Protein AF-A0A2E2NYD4-F1 (afdb_monomer)

Solvent-accessible surface area (backbone atoms only — not comparable to full-atom values): 9838 Å² total; per-residue (Å²): 96,68,69,58,56,50,51,38,68,34,70,43,69,94,75,73,38,70,40,46,52,73,82,76,45,76,44,82,44,82,54,87,47,77,58,83,82,74,66,82,60,62,92,54,53,92,74,58,51,72,72,58,48,67,64,47,48,61,56,55,52,52,30,52,49,54,53,52,40,51,51,54,51,50,55,60,31,63,72,44,59,77,94,38,32,74,31,59,48,77,51,50,52,79,53,75,72,81,77,44,95,63,82,91,69,76,49,72,67,58,53,51,52,49,43,54,67,56,54,63,43,73,84,51,90,82,59,78,44,72,68,35,50,51,30,46,50,52,28,49,51,52,34,50,58,55,38,46,79,71,45,46,55,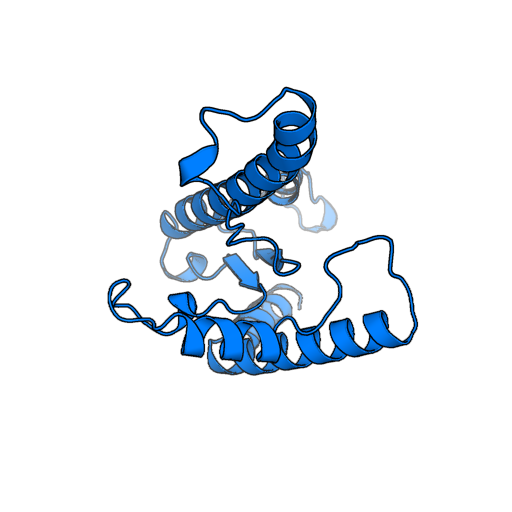64,52,51,50,55,56,52,66,76,71,110

Radius of gyration: 19.07 Å; Cα contacts (8 Å, |Δi|>4): 122; chains: 1; bounding box: 58×36×43 Å

Sequence (164 aa):
MCAYAEARNTNFSWREINKPTASQMHILSLGTGGGGFELKGKSESQGWNLLKWAKSIPDIMMDGAIDTVAFQMQEIFNTLAEEHRSSYFRLDVPQLEDEDEDEDGVSEMRKREWDKEFRDYSADMTDASDENIRKLLAAGEKTLNHWRLKGLDGFLDGMVDLGS

Structure (mmCIF, N/CA/C/O backbone):
data_AF-A0A2E2NYD4-F1
#
_entry.id   AF-A0A2E2NYD4-F1
#
loop_
_atom_site.group_PDB
_atom_site.id
_atom_site.type_symbol
_atom_site.label_atom_id
_atom_site.label_alt_id
_atom_site.label_comp_id
_atom_site.label_asym_id
_atom_site.label_entity_id
_atom_site.label_seq_id
_atom_site.pdbx_PDB_ins_code
_atom_site.Cartn_x
_atom_site.Cartn_y
_atom_site.Cartn_z
_atom_site.occupancy
_atom_site.B_iso_or_equiv
_atom_site.auth_seq_id
_atom_site.auth_comp_id
_atom_site.auth_asym_id
_atom_site.auth_atom_id
_atom_site.pdbx_PDB_model_num
ATOM 1 N N . MET A 1 1 ? -1.205 3.957 -6.625 1.00 89.00 1 MET A N 1
ATOM 2 C CA . MET A 1 1 ? -1.234 4.310 -8.063 1.00 89.00 1 MET A CA 1
ATOM 3 C C . MET A 1 1 ? -0.678 5.688 -8.399 1.00 89.00 1 MET A C 1
ATOM 5 O O . MET A 1 1 ? 0.187 5.745 -9.260 1.00 89.00 1 MET A O 1
ATOM 9 N N . CYS A 1 2 ? -1.125 6.791 -7.782 1.00 93.44 2 CYS A N 1
ATOM 10 C CA . CYS A 1 2 ? -0.697 8.135 -8.214 1.00 93.44 2 CYS A CA 1
ATOM 11 C C . CYS A 1 2 ? 0.829 8.309 -8.233 1.00 93.44 2 CYS A C 1
ATOM 13 O O . CYS A 1 2 ? 1.373 8.718 -9.248 1.00 93.44 2 CYS A O 1
ATOM 15 N N . ALA A 1 3 ? 1.527 7.886 -7.173 1.00 94.38 3 ALA A N 1
ATOM 16 C CA . ALA A 1 3 ? 2.990 7.940 -7.121 1.00 94.38 3 ALA A CA 1
ATOM 17 C C . ALA A 1 3 ? 3.668 7.193 -8.289 1.00 94.38 3 ALA A C 1
ATOM 19 O O . ALA A 1 3 ? 4.587 7.723 -8.904 1.00 94.38 3 ALA A O 1
ATOM 20 N N . TYR A 1 4 ? 3.172 6.002 -8.647 1.00 95.31 4 TYR A N 1
ATOM 21 C CA . TYR A 1 4 ? 3.648 5.253 -9.815 1.00 95.31 4 TYR A CA 1
ATOM 22 C C . TYR A 1 4 ? 3.405 6.026 -11.118 1.00 95.31 4 TYR A C 1
ATOM 24 O O . TYR A 1 4 ? 4.307 6.136 -11.941 1.00 95.31 4 TYR A O 1
ATOM 32 N N . ALA A 1 5 ? 2.205 6.583 -11.311 1.00 95.69 5 ALA A N 1
ATOM 33 C CA . ALA A 1 5 ? 1.854 7.312 -12.530 1.00 95.69 5 ALA A CA 1
ATOM 34 C C . ALA A 1 5 ? 2.673 8.603 -12.696 1.00 95.69 5 ALA A C 1
ATOM 36 O O . ALA A 1 5 ? 3.102 8.923 -13.806 1.00 95.69 5 ALA A O 1
ATOM 37 N N . GLU A 1 6 ? 2.922 9.318 -11.601 1.00 96.12 6 GLU A N 1
ATOM 38 C CA . GLU A 1 6 ? 3.783 10.501 -11.586 1.00 96.12 6 GLU A CA 1
ATOM 39 C C . GLU A 1 6 ? 5.233 10.125 -11.896 1.00 96.12 6 GLU A C 1
ATOM 41 O O . GLU A 1 6 ? 5.837 10.691 -12.810 1.00 96.12 6 GLU A O 1
ATOM 46 N N . ALA A 1 7 ? 5.777 9.103 -11.225 1.00 94.50 7 ALA A N 1
ATOM 47 C CA . ALA A 1 7 ? 7.121 8.605 -11.506 1.00 94.50 7 ALA A CA 1
ATOM 48 C C . ALA A 1 7 ? 7.259 8.179 -12.976 1.00 94.50 7 ALA A C 1
ATOM 50 O O . ALA A 1 7 ? 8.181 8.621 -13.657 1.00 94.50 7 ALA A O 1
ATOM 51 N N . ARG A 1 8 ? 6.285 7.431 -13.508 1.00 94.69 8 ARG A N 1
ATOM 52 C CA . ARG A 1 8 ? 6.220 6.971 -14.905 1.00 94.69 8 ARG A CA 1
ATOM 53 C C . ARG A 1 8 ? 6.274 8.109 -15.927 1.00 94.69 8 ARG A C 1
ATOM 55 O O . ARG A 1 8 ? 6.733 7.889 -17.050 1.00 94.69 8 ARG A O 1
ATOM 62 N N . ASN A 1 9 ? 5.807 9.300 -15.555 1.00 95.25 9 ASN A N 1
ATOM 63 C CA . ASN A 1 9 ? 5.771 10.490 -16.406 1.00 95.25 9 ASN A CA 1
ATOM 64 C C . ASN A 1 9 ? 6.877 11.512 -16.103 1.00 95.25 9 ASN A C 1
ATOM 66 O O . ASN A 1 9 ? 7.006 12.493 -16.838 1.00 95.25 9 ASN A O 1
ATOM 70 N N . THR A 1 10 ? 7.692 11.276 -15.076 1.00 95.00 10 THR A N 1
ATOM 71 C CA . THR A 1 10 ? 8.751 12.191 -14.644 1.00 95.00 10 THR A CA 1
ATOM 72 C C . THR A 1 10 ? 10.045 11.970 -15.430 1.00 95.00 10 THR A C 1
ATOM 74 O O . THR A 1 10 ? 10.392 10.853 -15.821 1.00 95.00 10 THR A O 1
ATOM 77 N N . ASN A 1 11 ? 10.778 13.060 -15.661 1.00 95.06 11 ASN A N 1
ATOM 78 C CA . ASN A 1 11 ? 12.140 13.028 -16.184 1.00 95.06 11 ASN A CA 1
ATOM 79 C C . ASN A 1 11 ? 13.147 13.131 -15.028 1.00 95.06 11 ASN A C 1
ATOM 81 O O . ASN A 1 11 ? 13.289 14.190 -14.416 1.00 95.06 11 ASN A O 1
ATOM 85 N N . PHE A 1 12 ? 13.859 12.043 -14.750 1.00 92.25 12 PHE A N 1
ATOM 86 C CA . PHE A 1 12 ? 14.929 11.969 -13.759 1.00 92.25 12 PHE A CA 1
ATOM 87 C C . PHE A 1 12 ? 16.276 12.227 -14.444 1.00 92.25 12 PHE A C 1
ATOM 89 O O . PHE A 1 12 ? 17.091 11.321 -14.621 1.00 92.25 12 PHE A O 1
ATOM 96 N N . SER A 1 13 ? 16.513 13.483 -14.836 1.00 91.12 13 SER A N 1
ATOM 97 C CA . SER A 1 13 ? 17.705 13.895 -15.600 1.00 91.12 13 SER A CA 1
ATOM 98 C C . SER A 1 13 ? 19.031 13.539 -14.921 1.00 91.12 13 SER A C 1
ATOM 100 O O . SER A 1 13 ? 19.995 13.208 -15.598 1.00 91.12 13 SER A O 1
ATOM 102 N N . TRP A 1 14 ? 19.065 13.548 -13.589 1.00 88.19 14 TRP A N 1
ATOM 103 C CA . TRP A 1 14 ? 20.227 13.194 -12.769 1.00 88.19 14 TRP A CA 1
ATOM 104 C C . TRP A 1 14 ? 20.579 11.694 -12.788 1.00 88.19 14 TRP A C 1
ATOM 106 O O . TRP A 1 14 ? 21.686 11.342 -12.397 1.00 88.19 14 TRP A O 1
ATOM 116 N N . ARG A 1 15 ? 19.669 10.821 -13.249 1.00 85.69 15 ARG A N 1
ATOM 117 C CA . ARG A 1 15 ? 19.952 9.404 -13.565 1.00 85.69 15 ARG A CA 1
ATOM 118 C C . ARG A 1 15 ? 19.931 9.115 -15.063 1.00 85.69 15 ARG A C 1
ATOM 120 O O . ARG A 1 15 ? 19.983 7.954 -15.441 1.00 85.69 15 ARG A O 1
ATOM 127 N N . GLU A 1 16 ? 19.777 10.138 -15.905 1.00 90.44 16 GLU A N 1
ATOM 128 C CA . GLU A 1 16 ? 19.559 9.978 -17.350 1.00 90.44 16 GLU A CA 1
ATOM 129 C C . GLU A 1 16 ? 18.343 9.086 -17.692 1.00 90.44 16 GLU A C 1
ATOM 131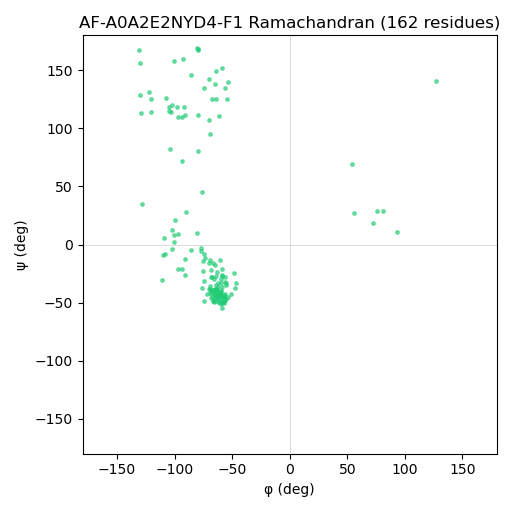 O O . GLU A 1 16 ? 18.266 8.482 -18.761 1.00 90.44 16 GLU A O 1
ATOM 136 N N . ILE A 1 17 ? 17.348 9.027 -16.798 1.00 91.44 17 ILE A N 1
ATOM 137 C CA . ILE A 1 17 ? 16.127 8.234 -16.982 1.00 91.44 17 ILE A CA 1
ATOM 138 C C . ILE A 1 17 ? 14.969 9.168 -17.328 1.00 91.44 17 ILE A C 1
ATOM 140 O O . ILE A 1 17 ? 14.511 9.955 -16.501 1.00 91.44 17 ILE A O 1
ATOM 144 N N . ASN A 1 18 ? 14.436 9.039 -18.541 1.00 94.00 18 ASN A N 1
ATOM 145 C CA . ASN A 1 18 ? 13.250 9.770 -18.977 1.00 94.00 18 ASN A CA 1
ATOM 146 C C . ASN A 1 18 ? 12.034 8.838 -18.993 1.00 94.00 18 ASN A C 1
ATOM 148 O O . ASN A 1 18 ? 12.017 7.883 -19.770 1.00 94.00 18 ASN A O 1
ATOM 152 N N . LYS A 1 19 ? 11.010 9.133 -18.179 1.00 94.38 19 LYS A N 1
ATOM 153 C CA . LYS A 1 19 ? 9.767 8.350 -18.083 1.00 94.38 19 LYS A CA 1
ATOM 154 C C . LYS A 1 19 ? 10.032 6.859 -17.788 1.00 94.38 19 LYS A C 1
ATOM 156 O O . LYS A 1 19 ? 9.798 6.026 -18.673 1.00 94.38 19 LYS A O 1
ATOM 161 N N . PRO A 1 20 ? 10.511 6.512 -16.575 1.00 94.62 20 PRO A N 1
ATOM 162 C CA . PRO A 1 20 ? 10.898 5.147 -16.206 1.00 94.62 20 PRO A CA 1
ATOM 163 C C . PRO A 1 20 ? 9.783 4.140 -16.466 1.00 94.62 20 PRO A C 1
ATOM 165 O O . PRO A 1 20 ? 8.618 4.413 -16.204 1.00 94.62 20 PRO A O 1
ATOM 168 N N . THR A 1 21 ? 10.130 2.959 -16.957 1.00 93.88 21 THR A N 1
ATOM 169 C CA . THR A 1 21 ? 9.203 1.822 -17.070 1.00 93.88 21 THR A CA 1
ATOM 170 C C . THR A 1 21 ? 9.027 1.112 -15.724 1.00 93.88 21 THR A C 1
ATOM 172 O O . THR A 1 21 ? 9.776 1.367 -14.786 1.00 93.88 21 THR A O 1
ATOM 175 N N . ALA A 1 22 ? 8.039 0.217 -15.609 1.00 93.69 22 ALA A N 1
ATOM 176 C CA . ALA A 1 22 ? 7.789 -0.520 -14.367 1.00 93.69 22 ALA A CA 1
ATOM 177 C C . ALA A 1 22 ? 8.996 -1.354 -13.901 1.00 93.69 22 ALA A C 1
ATOM 179 O O . ALA A 1 22 ? 9.288 -1.365 -12.713 1.00 93.69 22 ALA A O 1
ATOM 180 N N . SER A 1 23 ? 9.758 -1.955 -14.822 1.00 93.12 23 SER A N 1
ATOM 181 C CA . SER A 1 23 ? 10.988 -2.696 -14.495 1.00 93.12 23 SER A CA 1
ATOM 182 C C . SER A 1 23 ? 12.124 -1.818 -13.965 1.00 93.12 23 SER A C 1
ATOM 184 O O . SER A 1 23 ? 13.076 -2.325 -13.387 1.00 93.12 23 SER A O 1
ATOM 186 N N . GLN A 1 24 ? 12.034 -0.499 -14.144 1.00 92.06 24 GLN A N 1
ATOM 187 C CA . GLN A 1 24 ? 13.004 0.471 -13.634 1.00 92.06 24 GLN A CA 1
ATOM 188 C C . GLN A 1 24 ? 12.559 1.092 -12.302 1.00 92.06 24 GLN A C 1
ATOM 190 O O . GLN A 1 24 ? 13.147 2.078 -11.858 1.00 92.06 24 GLN A O 1
ATOM 195 N N . MET A 1 25 ? 11.493 0.571 -11.689 1.00 92.50 25 MET A N 1
ATOM 196 C CA . MET A 1 25 ? 10.937 1.085 -10.443 1.00 92.50 25 MET A CA 1
ATOM 197 C C . MET A 1 25 ? 10.917 -0.011 -9.379 1.00 92.50 25 MET A C 1
ATOM 199 O O . MET A 1 25 ? 10.416 -1.104 -9.615 1.00 92.50 25 MET A O 1
ATOM 203 N N . HIS A 1 26 ? 11.414 0.316 -8.189 1.00 92.81 26 HIS A N 1
ATOM 204 C CA . HIS A 1 26 ? 11.168 -0.432 -6.958 1.00 92.81 26 HIS A CA 1
ATOM 205 C C . HIS A 1 26 ? 10.224 0.386 -6.082 1.00 92.81 26 HIS A C 1
ATOM 207 O O . HIS A 1 26 ? 10.468 1.570 -5.839 1.00 92.81 26 HIS A O 1
ATOM 213 N N . ILE A 1 27 ? 9.112 -0.214 -5.665 1.00 94.75 27 ILE A N 1
ATOM 214 C CA . ILE A 1 27 ? 8.009 0.493 -5.017 1.00 94.75 27 ILE A CA 1
ATOM 215 C C . ILE A 1 27 ? 7.622 -0.214 -3.726 1.00 94.75 27 ILE A C 1
ATOM 217 O O . ILE A 1 27 ? 7.038 -1.295 -3.745 1.00 94.75 27 ILE A O 1
ATOM 221 N N . LEU A 1 28 ? 7.873 0.472 -2.613 1.00 94.44 28 LEU A N 1
ATOM 222 C CA . LEU A 1 28 ? 7.303 0.154 -1.312 1.00 94.44 28 LEU A CA 1
ATOM 223 C C . LEU A 1 28 ? 6.009 0.951 -1.116 1.00 94.44 28 LEU A C 1
ATOM 225 O O . LEU A 1 28 ? 6.021 2.183 -1.111 1.00 94.44 28 LEU A O 1
ATOM 229 N N . SER A 1 29 ? 4.889 0.255 -0.954 1.00 93.75 29 SER A N 1
ATOM 230 C CA . SER A 1 29 ? 3.594 0.851 -0.625 1.00 93.75 29 SER A CA 1
ATOM 231 C C . SER A 1 29 ? 3.305 0.649 0.855 1.00 93.75 29 SER A C 1
ATOM 233 O O . SER A 1 29 ? 3.202 -0.488 1.298 1.00 93.75 29 SER A O 1
ATOM 235 N N . LEU A 1 30 ? 3.136 1.738 1.605 1.00 91.44 30 LEU A N 1
ATOM 236 C CA . LEU A 1 30 ? 2.805 1.693 3.029 1.00 91.44 30 LEU A CA 1
ATOM 237 C C . LEU A 1 30 ? 1.299 1.879 3.216 1.00 91.44 30 LEU A C 1
ATOM 239 O O . LEU A 1 30 ? 0.747 2.912 2.832 1.00 91.44 30 LEU A O 1
ATOM 243 N N . GLY A 1 31 ? 0.644 0.872 3.778 1.00 85.69 31 GLY A N 1
ATOM 244 C CA . GLY A 1 31 ? -0.738 0.941 4.217 1.00 85.69 31 GLY A CA 1
ATOM 245 C C . GLY A 1 31 ? -0.849 1.333 5.686 1.00 85.69 31 GLY A C 1
ATOM 246 O O . GLY A 1 31 ? 0.100 1.237 6.462 1.00 85.69 31 GLY A O 1
ATOM 247 N N . THR A 1 32 ? -2.023 1.826 6.062 1.00 78.94 32 THR A N 1
ATOM 248 C CA . THR A 1 32 ? -2.336 2.262 7.431 1.00 78.94 32 THR A CA 1
ATOM 249 C C . THR A 1 32 ? -3.177 1.230 8.185 1.00 78.94 32 THR A C 1
ATOM 251 O O . THR A 1 32 ? -3.801 1.562 9.193 1.00 78.94 32 THR A O 1
ATOM 254 N N . GLY A 1 33 ? -3.296 0.012 7.652 1.00 73.31 33 GLY A N 1
ATOM 255 C CA . GLY A 1 33 ? -4.321 -0.942 8.052 1.00 73.31 33 GLY A CA 1
ATOM 256 C C . GLY A 1 33 ? -5.714 -0.554 7.557 1.00 73.31 33 GLY A C 1
ATOM 257 O O . GLY A 1 33 ? -6.703 -1.028 8.094 1.00 73.31 33 GLY A O 1
ATOM 258 N N . GLY A 1 34 ? -5.852 0.320 6.561 1.00 65.94 34 GLY A N 1
ATOM 259 C CA . GLY A 1 34 ? -7.131 0.422 5.846 1.00 65.94 34 GLY A CA 1
ATOM 260 C C . GLY A 1 34 ? -7.337 -0.839 5.001 1.00 65.94 34 GLY A C 1
ATOM 261 O O . GLY A 1 34 ? -6.358 -1.350 4.464 1.00 65.94 34 GLY A O 1
ATOM 262 N N . GLY A 1 35 ? -8.563 -1.344 4.895 1.00 61.88 35 GLY A N 1
ATOM 263 C CA . GLY A 1 35 ? -8.836 -2.671 4.329 1.00 61.88 35 GLY A CA 1
ATOM 264 C C . GLY A 1 35 ? -9.679 -3.512 5.290 1.00 61.88 35 GLY A C 1
ATOM 265 O O . GLY A 1 35 ? -9.460 -3.448 6.503 1.00 61.88 35 GLY A O 1
ATOM 266 N N . GLY A 1 36 ? -10.635 -4.282 4.768 1.00 58.91 36 GLY A N 1
ATOM 267 C CA . GLY A 1 36 ? -11.482 -5.174 5.565 1.00 58.91 36 GLY A CA 1
ATOM 268 C C . GLY A 1 36 ? -12.650 -4.466 6.258 1.00 58.91 36 GLY A C 1
ATOM 269 O O . GLY A 1 36 ? -13.090 -4.887 7.332 1.00 58.91 36 GLY A O 1
ATOM 270 N N . PHE A 1 37 ? -13.157 -3.367 5.686 1.00 67.69 37 PHE A N 1
ATOM 271 C CA . PHE A 1 37 ? -14.317 -2.678 6.247 1.00 67.69 3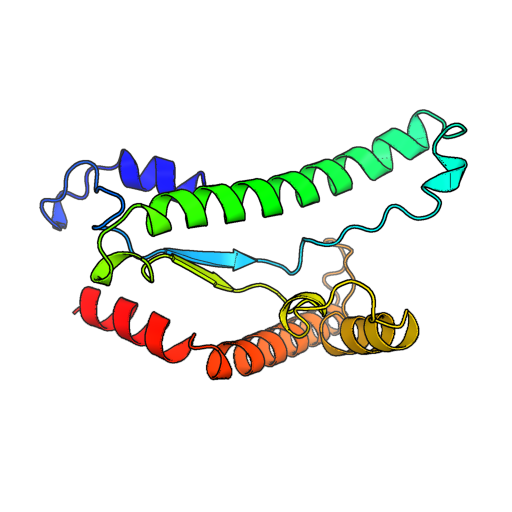7 PHE A CA 1
ATOM 272 C C . PHE A 1 37 ? -15.561 -3.585 6.268 1.00 67.69 37 PHE A C 1
ATOM 274 O O . PHE A 1 37 ? -16.202 -3.862 5.251 1.00 67.69 37 PHE A O 1
ATOM 281 N N . GLU A 1 38 ? -15.981 -3.980 7.469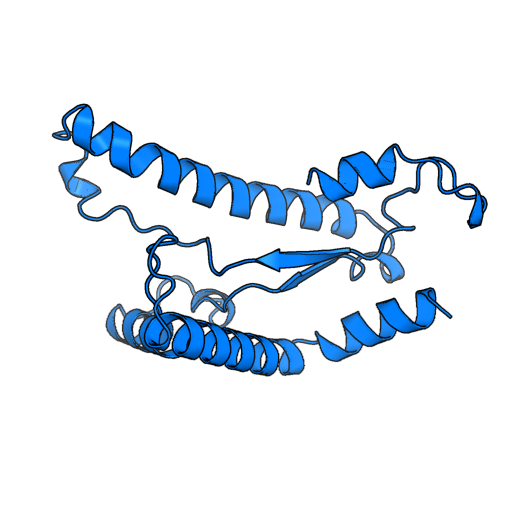 1.00 64.31 38 GLU A N 1
ATOM 282 C CA . GLU A 1 38 ? -17.248 -4.674 7.670 1.00 64.31 38 GLU A CA 1
ATOM 283 C C . GLU A 1 38 ? -18.386 -3.690 7.946 1.00 64.31 38 GLU A C 1
ATOM 285 O O . GLU A 1 38 ? -18.504 -3.071 9.011 1.00 64.31 38 GLU A O 1
ATOM 290 N N . LEU A 1 39 ? -19.300 -3.591 6.981 1.00 66.75 39 LEU A N 1
ATOM 291 C CA . LEU A 1 39 ? -20.504 -2.784 7.117 1.00 66.75 39 LEU A CA 1
ATOM 292 C C . LEU A 1 39 ? -21.448 -3.415 8.157 1.00 66.75 39 LEU A C 1
ATOM 294 O O . LEU A 1 39 ? -22.246 -4.308 7.854 1.00 66.75 39 LEU A O 1
ATOM 298 N N . LYS A 1 40 ? -21.366 -2.941 9.406 1.00 66.62 40 LYS A N 1
ATOM 299 C CA . LYS A 1 40 ? -22.230 -3.397 10.508 1.00 66.62 40 LYS A CA 1
ATOM 300 C C . LYS A 1 40 ? -23.705 -3.252 10.125 1.00 66.62 40 LYS A C 1
ATOM 302 O O . LYS A 1 40 ? -24.153 -2.167 9.769 1.00 66.62 40 LYS A O 1
ATOM 307 N N . GLY A 1 41 ? -24.471 -4.340 10.222 1.00 66.06 41 GLY A N 1
ATOM 308 C CA . GLY A 1 41 ? -25.894 -4.341 9.863 1.00 66.06 41 GLY A CA 1
ATOM 309 C C . GLY A 1 41 ? -26.161 -4.354 8.353 1.00 66.06 41 GLY A C 1
ATOM 310 O O . GLY A 1 41 ? -27.200 -3.859 7.918 1.00 66.06 41 GLY A O 1
ATOM 311 N N . LYS A 1 42 ? -25.257 -4.931 7.545 1.00 65.62 42 LYS A N 1
ATOM 312 C CA . LYS A 1 42 ? -25.435 -5.140 6.093 1.00 65.62 42 LYS A CA 1
ATOM 313 C C . LYS A 1 42 ? -26.794 -5.750 5.729 1.00 65.62 42 LYS A C 1
ATOM 315 O O . LYS A 1 42 ? -27.397 -5.332 4.742 1.00 65.62 42 LYS A O 1
ATOM 320 N N . SER A 1 43 ? -27.309 -6.679 6.537 1.00 69.19 43 SER A N 1
ATOM 321 C CA . SER A 1 43 ? -28.639 -7.287 6.365 1.00 69.19 43 SER A CA 1
ATOM 322 C C . SER A 1 43 ? -29.804 -6.291 6.489 1.00 69.19 43 SER A C 1
ATOM 324 O O . SER A 1 43 ? -30.859 -6.512 5.905 1.00 69.19 43 SER A O 1
ATOM 326 N N . GLU A 1 44 ? -29.610 -5.169 7.184 1.00 74.56 44 GLU A N 1
ATOM 327 C CA . GLU A 1 44 ? -30.604 -4.105 7.389 1.00 74.56 44 GLU A CA 1
ATOM 328 C C . GLU A 1 44 ? -30.386 -2.898 6.458 1.00 74.56 44 GLU A C 1
ATOM 330 O O . GLU A 1 44 ? -31.121 -1.910 6.531 1.00 74.56 44 GLU A O 1
ATOM 335 N N . SER A 1 45 ? -29.386 -2.961 5.570 1.00 74.25 45 SER A N 1
ATOM 336 C CA . SER A 1 45 ? -28.991 -1.856 4.677 1.00 74.25 45 SER A CA 1
ATOM 337 C C . SER A 1 45 ? -30.117 -1.383 3.749 1.00 74.25 45 SER A C 1
ATOM 339 O O . SER A 1 45 ? -30.186 -0.202 3.411 1.00 74.25 45 SER A O 1
ATOM 341 N N . GLN A 1 46 ? -31.060 -2.269 3.414 1.00 71.81 46 GLN A N 1
ATOM 342 C CA . GLN A 1 46 ? -32.276 -1.958 2.648 1.00 71.81 46 GLN A CA 1
ATOM 343 C C . GLN A 1 46 ? -33.151 -0.883 3.329 1.00 71.81 46 GLN A C 1
ATOM 345 O O . GLN A 1 46 ? -33.881 -0.169 2.649 1.00 71.81 46 GLN A O 1
ATOM 350 N N . GLY A 1 47 ? -33.076 -0.748 4.661 1.00 77.12 47 GLY A N 1
ATOM 351 C CA . GLY A 1 47 ? -33.838 0.228 5.450 1.00 77.12 47 GLY A CA 1
ATOM 352 C C . GLY A 1 47 ? -33.051 1.480 5.853 1.00 77.12 47 GLY A C 1
ATOM 353 O O . GLY A 1 47 ? -33.519 2.265 6.682 1.00 77.12 47 GLY A O 1
ATOM 354 N N . TRP A 1 48 ? -31.834 1.670 5.342 1.00 83.56 48 TRP A N 1
ATOM 355 C CA . TRP A 1 48 ? -30.998 2.799 5.740 1.00 83.56 48 TRP A CA 1
ATOM 356 C C . TRP A 1 48 ? -31.472 4.122 5.137 1.00 83.56 48 TRP A C 1
ATOM 358 O O . TRP A 1 48 ? -31.744 4.237 3.945 1.00 83.56 48 TRP A O 1
ATOM 368 N N . ASN A 1 49 ? -31.518 5.157 5.977 1.00 85.62 49 ASN A N 1
ATOM 369 C CA . ASN A 1 49 ? -31.775 6.524 5.537 1.00 85.62 49 ASN A CA 1
ATOM 370 C C . ASN A 1 49 ? -30.509 7.175 4.940 1.00 85.62 49 ASN A C 1
ATOM 372 O O . ASN A 1 49 ? -29.392 6.683 5.111 1.00 85.62 49 ASN A O 1
ATOM 376 N N . LEU A 1 50 ? -30.684 8.316 4.264 1.00 83.31 50 LEU A N 1
ATOM 377 C CA . LEU A 1 50 ? -29.605 9.037 3.573 1.00 83.31 50 LEU A CA 1
ATOM 378 C C . LEU A 1 50 ? -28.420 9.391 4.492 1.00 83.31 50 LEU A C 1
ATOM 380 O O . LEU A 1 50 ? -27.277 9.351 4.053 1.00 83.31 50 LEU A O 1
ATOM 384 N N . LEU A 1 51 ? -28.675 9.698 5.770 1.00 83.25 51 LEU A N 1
ATOM 385 C CA . LEU A 1 51 ? -27.624 10.032 6.740 1.00 83.25 51 LEU A CA 1
ATOM 386 C C . LEU A 1 51 ? -26.747 8.828 7.097 1.00 83.25 51 LEU A C 1
ATOM 388 O O . LEU A 1 51 ? -25.547 8.997 7.298 1.00 83.25 51 LEU A O 1
ATOM 392 N N . LYS A 1 52 ? -27.321 7.620 7.176 1.00 79.25 52 LYS A N 1
ATOM 393 C CA . LYS A 1 52 ? -26.544 6.390 7.388 1.00 79.25 52 LYS A CA 1
ATOM 394 C C . LYS A 1 52 ? -25.675 6.078 6.169 1.00 79.25 52 LYS A C 1
ATOM 396 O O . LYS A 1 52 ? -24.485 5.836 6.331 1.00 79.25 52 LYS A O 1
ATOM 401 N N . TRP A 1 53 ? -26.228 6.196 4.961 1.00 84.00 53 TRP A N 1
ATOM 402 C CA . TRP A 1 53 ? -25.459 6.029 3.724 1.00 84.00 53 TRP A CA 1
ATOM 403 C C . TRP A 1 53 ? -24.325 7.047 3.583 1.00 84.00 53 TRP A C 1
ATOM 405 O O . TRP A 1 53 ? -23.203 6.662 3.273 1.00 84.00 53 TRP A O 1
ATOM 415 N N . ALA A 1 54 ? -24.583 8.324 3.874 1.00 82.50 54 ALA A N 1
ATOM 416 C CA . ALA A 1 54 ? -23.566 9.372 3.802 1.00 82.50 54 ALA A CA 1
ATOM 417 C C . ALA A 1 54 ? -22.371 9.116 4.738 1.00 82.50 54 ALA A C 1
ATOM 419 O O . ALA A 1 54 ? -21.259 9.520 4.413 1.00 82.50 54 ALA A O 1
ATOM 420 N N . LYS A 1 55 ? -22.585 8.437 5.875 1.00 81.31 55 LYS A N 1
ATOM 421 C CA . LYS A 1 55 ? -21.505 8.047 6.791 1.00 81.31 55 LYS A CA 1
ATOM 422 C C . LYS A 1 55 ? -20.698 6.851 6.292 1.00 81.31 55 LYS A C 1
ATOM 424 O O . LYS A 1 55 ? -19.497 6.841 6.493 1.00 81.31 55 LYS A O 1
ATOM 429 N N . SER A 1 56 ? -21.336 5.868 5.659 1.00 80.31 56 SER A N 1
ATOM 430 C CA . SER A 1 56 ? -20.669 4.613 5.280 1.00 80.31 56 SER A CA 1
ATOM 431 C C . SER A 1 56 ? -20.038 4.621 3.889 1.00 80.31 56 SER A C 1
ATOM 433 O O . SER A 1 56 ? -19.102 3.871 3.651 1.00 80.31 56 SER A O 1
ATOM 435 N N . ILE A 1 57 ? -20.531 5.443 2.956 1.00 84.12 57 ILE A N 1
ATOM 436 C CA . ILE A 1 57 ? -19.986 5.506 1.589 1.00 84.12 57 ILE A CA 1
ATOM 437 C C . ILE A 1 57 ? -18.487 5.856 1.559 1.00 84.12 57 ILE A C 1
ATOM 439 O O . ILE A 1 57 ? -17.775 5.182 0.818 1.00 84.12 57 ILE A O 1
ATOM 443 N N . PRO A 1 58 ? -17.980 6.846 2.325 1.00 80.75 58 PRO A N 1
ATOM 444 C CA . PRO A 1 58 ? -16.551 7.154 2.334 1.00 80.75 58 PRO A CA 1
ATOM 445 C C . PRO A 1 58 ? -15.687 5.949 2.714 1.00 80.75 58 PRO A C 1
ATOM 447 O O . PRO A 1 58 ? -14.718 5.668 2.015 1.00 80.75 58 PRO A O 1
ATOM 450 N N . ASP A 1 59 ? -16.088 5.206 3.749 1.00 77.88 59 ASP A N 1
ATOM 451 C CA . ASP A 1 59 ? -15.359 4.026 4.222 1.00 77.88 59 ASP A CA 1
ATOM 452 C C . ASP A 1 59 ? -15.363 2.915 3.163 1.00 77.88 59 ASP A C 1
ATOM 454 O O . ASP A 1 59 ? -14.304 2.412 2.803 1.00 77.88 59 ASP A O 1
ATOM 458 N N . ILE A 1 60 ? -16.529 2.609 2.571 1.00 81.25 60 ILE A N 1
ATOM 459 C CA . ILE A 1 60 ? -16.655 1.619 1.480 1.00 81.25 60 ILE A CA 1
ATOM 460 C C . ILE A 1 60 ? -15.779 2.004 0.281 1.00 81.25 60 ILE A C 1
ATOM 462 O O . ILE A 1 60 ? -15.117 1.159 -0.318 1.00 81.25 60 ILE A O 1
ATOM 466 N N . MET A 1 61 ? -15.799 3.281 -0.109 1.00 83.25 61 MET A N 1
ATOM 467 C CA . MET A 1 61 ? -15.015 3.765 -1.243 1.00 83.25 61 MET A CA 1
ATOM 468 C C . MET A 1 61 ? -13.515 3.698 -0.963 1.00 83.25 61 MET A C 1
ATOM 470 O O . MET A 1 61 ? -12.747 3.375 -1.867 1.00 83.25 61 MET A O 1
ATOM 474 N N . MET A 1 62 ? -13.097 4.022 0.260 1.00 81.56 62 MET A N 1
ATOM 475 C CA . MET A 1 62 ? -11.693 3.996 0.651 1.00 81.56 62 MET A CA 1
ATOM 476 C C . MET A 1 62 ? -11.156 2.563 0.709 1.00 81.56 62 MET A C 1
ATOM 478 O O . MET A 1 62 ? -10.074 2.315 0.183 1.00 81.56 62 MET A O 1
ATOM 482 N N . ASP A 1 63 ? -11.944 1.634 1.250 1.00 80.62 63 ASP A N 1
ATOM 483 C CA . ASP A 1 63 ? -11.661 0.195 1.277 1.00 80.62 63 ASP A CA 1
ATOM 484 C C . ASP A 1 63 ? -11.488 -0.361 -0.148 1.00 80.62 63 ASP A C 1
ATOM 486 O O . ASP A 1 63 ? -10.417 -0.832 -0.526 1.00 80.62 63 ASP A O 1
ATOM 490 N N . GLY A 1 64 ? -12.482 -0.136 -1.016 1.00 81.31 64 GLY A N 1
ATOM 491 C CA . GLY A 1 64 ? -12.414 -0.588 -2.407 1.00 81.31 64 GLY A CA 1
ATOM 492 C C . GLY A 1 64 ? -11.270 0.050 -3.207 1.00 81.31 64 GLY A C 1
ATOM 493 O O . GLY A 1 64 ? -10.684 -0.595 -4.082 1.00 81.31 64 GLY A O 1
ATOM 494 N N . ALA A 1 65 ? -10.917 1.308 -2.923 1.00 85.88 65 ALA A N 1
ATOM 495 C CA . ALA A 1 65 ? -9.784 1.973 -3.563 1.00 85.88 65 ALA A CA 1
ATOM 496 C C . ALA A 1 65 ? -8.439 1.373 -3.129 1.00 85.88 65 ALA A C 1
ATOM 498 O O . ALA A 1 65 ? -7.538 1.246 -3.962 1.00 85.88 65 ALA A O 1
ATOM 499 N N . ILE A 1 66 ? -8.301 1.001 -1.853 1.00 85.12 66 ILE A N 1
ATOM 500 C CA . ILE A 1 66 ? -7.108 0.345 -1.313 1.00 85.12 66 ILE A CA 1
ATOM 501 C C . ILE A 1 66 ? -6.851 -0.978 -2.040 1.00 85.12 66 ILE A C 1
ATOM 503 O O . ILE A 1 66 ? -5.739 -1.156 -2.558 1.00 85.12 66 ILE A O 1
ATOM 507 N N . ASP A 1 67 ? -7.872 -1.828 -2.144 1.00 84.25 67 ASP A N 1
ATOM 508 C CA . ASP A 1 67 ? -7.769 -3.157 -2.757 1.00 84.25 67 ASP A CA 1
ATOM 509 C C . ASP A 1 67 ? -7.530 -3.062 -4.261 1.00 84.25 67 ASP A C 1
ATOM 511 O O . ASP A 1 67 ? -6.613 -3.680 -4.803 1.00 84.25 67 ASP A O 1
ATOM 515 N N . THR A 1 68 ? -8.292 -2.203 -4.944 1.00 89.94 68 THR A N 1
ATOM 516 C CA . THR A 1 68 ? -8.158 -2.020 -6.395 1.00 89.94 68 THR A CA 1
ATOM 517 C C . THR A 1 68 ? -6.760 -1.528 -6.761 1.00 89.94 68 THR A C 1
ATOM 519 O O . THR A 1 68 ? -6.170 -1.9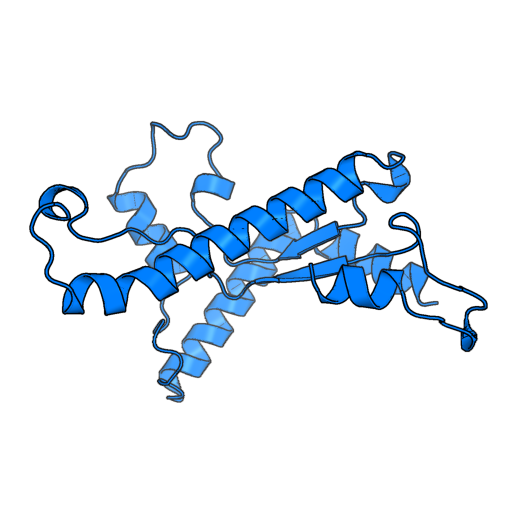98 -7.733 1.00 89.94 68 THR A O 1
ATOM 522 N N . VAL A 1 69 ? -6.201 -0.588 -5.991 1.00 91.94 69 VAL A N 1
ATOM 523 C CA . VAL A 1 69 ? -4.848 -0.077 -6.237 1.00 91.94 69 VAL A CA 1
ATOM 524 C C . VAL A 1 69 ? -3.791 -1.143 -5.962 1.00 91.94 69 VAL A C 1
ATOM 526 O O . VAL A 1 69 ? -2.835 -1.229 -6.733 1.00 91.94 69 VAL A O 1
ATOM 529 N N . ALA A 1 70 ? -3.935 -1.932 -4.893 1.00 91.31 70 ALA A N 1
ATOM 530 C CA . ALA A 1 70 ? -3.011 -3.025 -4.598 1.00 91.31 70 ALA A CA 1
ATOM 531 C C . ALA A 1 70 ? -3.017 -4.064 -5.728 1.00 91.31 70 ALA A C 1
ATOM 533 O O . ALA A 1 70 ? -1.960 -4.369 -6.279 1.00 91.31 70 ALA A O 1
ATOM 534 N N . PHE A 1 71 ? -4.205 -4.505 -6.143 1.00 92.25 71 PHE A N 1
ATOM 535 C CA . PHE A 1 71 ? -4.387 -5.456 -7.235 1.00 92.25 71 PHE A CA 1
ATOM 536 C C . PHE A 1 71 ? -3.804 -4.938 -8.558 1.00 92.25 71 PHE A C 1
ATOM 538 O O . PHE A 1 71 ? -3.017 -5.618 -9.206 1.00 92.25 71 PHE A O 1
ATOM 545 N N . GLN A 1 72 ? -4.111 -3.694 -8.944 1.00 95.00 72 GLN A N 1
ATOM 546 C CA . GLN A 1 72 ? -3.575 -3.096 -10.173 1.00 95.00 72 GLN A CA 1
ATOM 547 C C . GLN A 1 72 ? -2.045 -3.022 -10.174 1.00 95.00 72 GLN A C 1
ATOM 549 O O . GLN A 1 72 ? -1.418 -3.257 -11.206 1.00 95.00 72 GLN A O 1
ATOM 554 N N . MET A 1 73 ? -1.439 -2.681 -9.034 1.00 95.69 73 MET A N 1
ATOM 555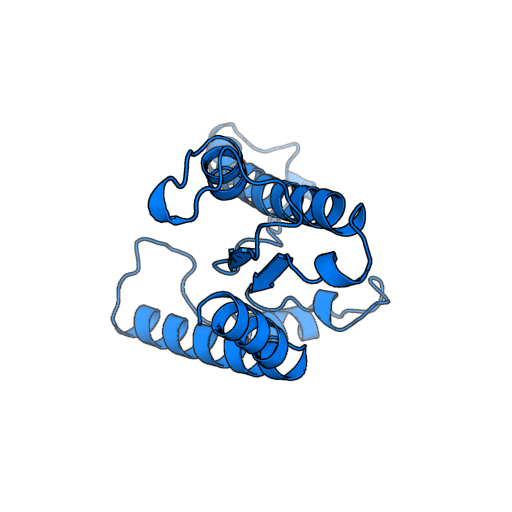 C CA . MET A 1 73 ? 0.016 -2.666 -8.899 1.00 95.69 73 MET A CA 1
ATOM 556 C C . MET A 1 73 ? 0.592 -4.077 -9.029 1.00 95.69 73 MET A C 1
ATOM 558 O O . MET A 1 73 ? 1.529 -4.265 -9.800 1.00 95.69 73 MET A O 1
ATOM 562 N N . GLN A 1 74 ? 0.015 -5.066 -8.343 1.00 93.88 74 GLN A N 1
ATOM 563 C CA . GLN A 1 74 ? 0.440 -6.463 -8.458 1.00 93.88 74 GLN A CA 1
ATOM 564 C C . GLN A 1 74 ? 0.383 -6.941 -9.910 1.00 93.88 74 GLN A C 1
ATOM 566 O O . GLN A 1 74 ? 1.380 -7.442 -10.417 1.00 93.88 74 GLN A O 1
ATOM 571 N N . GLU A 1 75 ? -0.719 -6.691 -10.618 1.00 95.56 75 GLU A N 1
ATOM 572 C CA . GLU A 1 75 ? -0.865 -7.085 -12.022 1.00 95.56 75 GLU A CA 1
ATOM 573 C C . GLU A 1 75 ? 0.196 -6.449 -12.926 1.00 95.56 75 GLU A C 1
ATOM 575 O O . GLU A 1 75 ? 0.799 -7.137 -13.751 1.00 95.56 75 GLU A O 1
ATOM 580 N N . ILE A 1 76 ? 0.495 -5.157 -12.744 1.00 95.88 76 ILE A N 1
ATOM 581 C CA . ILE A 1 76 ? 1.564 -4.488 -13.499 1.00 95.88 76 ILE A CA 1
ATOM 582 C C . ILE A 1 76 ? 2.898 -5.214 -13.297 1.00 95.88 76 ILE A C 1
ATOM 584 O O . ILE A 1 76 ? 3.572 -5.531 -14.278 1.00 95.88 76 ILE A O 1
ATOM 588 N N . PHE A 1 77 ? 3.282 -5.488 -12.050 1.00 95.25 77 PHE A N 1
ATOM 589 C CA . PHE A 1 77 ? 4.579 -6.091 -11.746 1.00 95.25 77 PHE A CA 1
ATOM 590 C C . PHE A 1 77 ? 4.637 -7.588 -12.085 1.00 95.25 77 PHE A C 1
ATOM 592 O O . PHE A 1 77 ? 5.671 -8.057 -12.558 1.00 95.25 77 PHE A O 1
ATOM 599 N N . ASN A 1 78 ? 3.522 -8.314 -11.986 1.00 94.50 78 ASN A N 1
ATOM 600 C CA . ASN A 1 78 ? 3.404 -9.719 -12.389 1.00 94.50 78 ASN A CA 1
ATOM 601 C C . ASN A 1 78 ? 3.618 -9.927 -13.895 1.00 94.50 78 ASN A C 1
ATOM 603 O O . ASN A 1 78 ? 4.083 -10.991 -14.312 1.00 94.50 78 ASN A O 1
ATOM 607 N N . THR A 1 79 ? 3.331 -8.913 -14.722 1.00 95.44 79 THR A N 1
ATOM 608 C CA . THR A 1 79 ? 3.598 -8.975 -16.171 1.00 95.44 79 THR A CA 1
ATOM 609 C C . THR A 1 79 ? 5.083 -8.863 -16.537 1.00 95.44 79 THR A C 1
ATOM 611 O O . THR A 1 79 ? 5.448 -9.119 -17.686 1.00 95.44 79 THR A O 1
ATOM 614 N N . LEU A 1 80 ? 5.952 -8.485 -15.593 1.00 94.75 80 LEU A N 1
ATOM 615 C CA . LEU A 1 80 ? 7.380 -8.298 -15.841 1.00 94.75 80 LEU A CA 1
ATOM 616 C C . LEU A 1 80 ? 8.155 -9.627 -15.838 1.00 94.75 80 LEU A C 1
ATOM 618 O O . LEU A 1 80 ? 7.649 -10.690 -15.454 1.00 94.75 80 LEU A O 1
ATOM 622 N N . ALA A 1 81 ? 9.417 -9.552 -16.274 1.00 91.94 81 ALA A N 1
ATOM 623 C CA . ALA A 1 81 ? 10.380 -10.639 -16.121 1.00 91.94 81 ALA A CA 1
ATOM 624 C C . ALA A 1 81 ? 10.569 -10.984 -14.635 1.00 91.94 81 ALA A C 1
ATOM 626 O O . ALA A 1 81 ? 10.403 -10.119 -13.777 1.00 91.94 81 ALA A O 1
ATOM 627 N N . GLU A 1 82 ? 10.915 -12.240 -14.345 1.00 89.00 82 GLU A N 1
ATOM 628 C CA . GLU A 1 82 ? 10.981 -12.794 -12.984 1.00 89.00 82 GLU A CA 1
ATOM 629 C C . GLU A 1 82 ? 11.809 -11.930 -12.021 1.00 89.00 82 GLU A C 1
ATOM 631 O O . GLU A 1 82 ? 11.339 -11.615 -10.932 1.00 89.00 82 GLU A O 1
ATOM 636 N N . GLU A 1 83 ? 12.959 -11.433 -12.482 1.00 87.56 83 GLU A N 1
ATOM 637 C CA . GLU A 1 83 ? 13.856 -10.530 -11.745 1.00 87.56 83 GLU A CA 1
ATOM 638 C C . GLU A 1 83 ? 13.215 -9.205 -11.296 1.00 87.56 83 GLU A C 1
ATOM 640 O O . GLU A 1 83 ? 13.697 -8.564 -10.366 1.00 87.56 83 GLU A O 1
ATOM 645 N N . HIS A 1 84 ? 12.123 -8.785 -11.939 1.00 88.88 84 HIS A N 1
ATOM 646 C CA . HIS A 1 84 ? 11.429 -7.537 -11.639 1.00 88.88 84 HIS A CA 1
ATOM 647 C C . HIS A 1 84 ? 10.055 -7.739 -10.993 1.00 88.88 84 HIS A C 1
ATOM 649 O O . HIS A 1 84 ? 9.478 -6.757 -10.526 1.00 88.88 84 HIS A O 1
ATOM 655 N N . ARG A 1 85 ? 9.520 -8.966 -10.922 1.00 90.50 85 ARG A N 1
ATOM 656 C CA . ARG A 1 85 ? 8.180 -9.214 -10.350 1.00 90.50 85 ARG A CA 1
ATOM 657 C C . ARG A 1 85 ? 8.091 -8.837 -8.875 1.00 90.50 85 ARG A C 1
ATOM 659 O O . ARG A 1 85 ? 7.088 -8.279 -8.446 1.00 90.50 85 ARG A O 1
ATOM 666 N N . SER A 1 86 ? 9.165 -9.062 -8.124 1.00 88.38 86 SER A N 1
ATOM 667 C CA . SER A 1 86 ? 9.276 -8.718 -6.701 1.00 88.38 86 SER A CA 1
ATOM 668 C C . SER A 1 86 ? 9.603 -7.243 -6.438 1.00 88.38 86 SER A C 1
ATOM 670 O O . SER A 1 86 ? 9.892 -6.881 -5.305 1.00 88.38 86 SER A O 1
ATOM 672 N N . SER A 1 87 ? 9.558 -6.376 -7.455 1.00 93.25 87 SER A N 1
ATOM 673 C CA . SER A 1 87 ? 9.870 -4.941 -7.328 1.00 93.25 87 SER A CA 1
ATOM 674 C C . SER A 1 87 ? 8.749 -4.111 -6.696 1.00 93.25 87 SER A C 1
ATOM 676 O O . SER A 1 87 ? 8.900 -2.902 -6.515 1.00 93.25 87 SER A O 1
ATOM 678 N N . TYR A 1 88 ? 7.614 -4.731 -6.380 1.00 94.75 88 TYR A N 1
ATOM 679 C CA . TYR A 1 88 ? 6.511 -4.108 -5.666 1.00 94.75 88 TYR A CA 1
ATOM 680 C C . TYR A 1 88 ? 6.235 -4.873 -4.378 1.00 94.75 88 TYR A C 1
ATOM 682 O O . TYR A 1 88 ? 5.969 -6.071 -4.411 1.00 94.75 88 TYR A O 1
ATOM 690 N N . PHE A 1 89 ? 6.253 -4.158 -3.257 1.00 93.44 89 PHE A N 1
ATOM 691 C CA . PHE A 1 89 ? 5.898 -4.703 -1.955 1.00 93.44 89 PHE A CA 1
ATOM 692 C C . PHE A 1 89 ? 4.896 -3.778 -1.279 1.00 93.44 89 PHE A C 1
ATOM 694 O O . PHE A 1 89 ? 5.121 -2.567 -1.172 1.00 93.44 89 PHE A O 1
ATOM 701 N N . ARG A 1 90 ? 3.780 -4.340 -0.813 1.00 91.75 90 ARG A N 1
ATOM 702 C CA . ARG A 1 90 ? 2.825 -3.619 0.022 1.00 91.75 90 ARG A CA 1
ATOM 703 C C . ARG A 1 90 ? 2.992 -4.058 1.467 1.00 91.75 90 ARG A C 1
ATOM 705 O O . ARG A 1 90 ? 2.719 -5.200 1.800 1.00 91.75 90 ARG A O 1
ATOM 712 N N . LEU A 1 91 ? 3.426 -3.121 2.301 1.00 91.88 91 LEU A N 1
ATOM 713 C CA . LEU A 1 91 ? 3.488 -3.282 3.742 1.00 91.88 91 LEU A CA 1
ATOM 714 C C . LEU A 1 91 ? 2.198 -2.724 4.338 1.00 91.88 91 LEU A C 1
ATOM 716 O O . LEU A 1 91 ? 1.995 -1.511 4.316 1.00 91.88 91 LEU A O 1
ATOM 720 N N . ASP A 1 92 ? 1.335 -3.592 4.849 1.00 90.38 92 ASP A N 1
ATOM 721 C CA . ASP A 1 92 ? 0.085 -3.203 5.504 1.00 90.38 92 ASP A CA 1
ATOM 722 C C . ASP A 1 92 ? -0.071 -3.910 6.851 1.00 90.38 92 ASP A C 1
ATOM 724 O O . ASP A 1 92 ? 0.673 -4.841 7.160 1.00 90.38 92 ASP A O 1
ATOM 728 N N . VAL A 1 93 ? -1.020 -3.466 7.673 1.00 89.06 93 VAL A N 1
ATOM 729 C CA . VAL A 1 93 ? -1.318 -4.167 8.930 1.00 89.06 93 VAL A CA 1
ATOM 730 C C . VAL A 1 93 ? -1.851 -5.564 8.590 1.00 89.06 93 VAL A C 1
ATOM 732 O O . VAL A 1 93 ? -2.834 -5.632 7.847 1.00 89.06 93 VAL A O 1
ATOM 735 N N . PRO A 1 94 ? -1.251 -6.650 9.121 1.00 87.75 94 PRO A N 1
ATOM 736 C CA . PRO A 1 94 ? -1.630 -8.012 8.766 1.00 87.75 94 PRO A CA 1
ATOM 737 C C . PRO A 1 94 ? -3.115 -8.268 9.001 1.00 87.75 94 PRO A C 1
ATOM 739 O O . PRO A 1 94 ? -3.654 -7.923 10.061 1.00 87.75 94 PRO A O 1
ATOM 742 N N . GLN A 1 95 ? -3.768 -8.894 8.032 1.00 82.38 95 GLN A N 1
ATOM 743 C CA . GLN A 1 95 ? -5.109 -9.435 8.187 1.00 82.38 95 GLN A CA 1
ATOM 744 C C . GLN A 1 95 ? -5.030 -10.938 8.429 1.00 82.38 95 GLN A C 1
ATOM 746 O O . GLN A 1 95 ? -4.033 -11.587 8.122 1.00 82.38 95 GLN A O 1
ATOM 751 N N . LEU A 1 96 ? -6.073 -11.497 9.033 1.00 77.88 96 LEU A N 1
ATOM 752 C CA . LEU A 1 96 ? -6.085 -12.922 9.337 1.00 77.88 96 LEU A CA 1
ATOM 753 C C . LEU A 1 96 ? -6.160 -13.762 8.051 1.00 77.88 96 LEU A C 1
ATOM 755 O O . LEU A 1 96 ? -5.621 -14.864 8.016 1.00 77.88 96 LEU A O 1
ATOM 759 N N . GLU A 1 97 ? -6.750 -13.216 6.982 1.00 70.94 97 GLU A N 1
ATOM 760 C CA . GLU A 1 97 ? -6.738 -13.829 5.650 1.00 70.94 97 GLU A CA 1
ATOM 761 C C . GLU A 1 97 ? -5.319 -13.917 5.038 1.00 70.94 97 GLU A C 1
ATOM 763 O O . GLU A 1 97 ? -5.094 -14.725 4.143 1.00 70.94 97 GLU A O 1
ATOM 768 N N . ASP A 1 98 ? -4.331 -13.159 5.541 1.00 70.12 98 ASP A N 1
ATOM 769 C CA . ASP A 1 98 ? -2.929 -13.245 5.088 1.00 70.12 98 ASP A CA 1
ATOM 770 C C . ASP A 1 98 ? -2.179 -14.478 5.653 1.00 70.12 98 ASP A C 1
ATOM 772 O O . ASP A 1 98 ? -1.002 -14.693 5.328 1.00 70.12 98 ASP A O 1
ATOM 776 N N . GLU A 1 99 ? -2.814 -15.249 6.545 1.00 70.06 99 GLU A N 1
ATOM 777 C CA . GLU A 1 99 ? -2.253 -16.446 7.196 1.00 70.06 99 GLU A CA 1
ATOM 778 C C . GLU A 1 99 ? -2.907 -17.761 6.738 1.00 70.06 99 GLU A C 1
ATOM 780 O O . GLU A 1 99 ? -2.230 -18.789 6.712 1.00 70.06 99 GLU A O 1
ATOM 785 N N . ASP A 1 100 ? -4.192 -17.743 6.367 1.00 55.78 100 ASP A N 1
ATOM 786 C CA . ASP A 1 100 ? -4.992 -18.942 6.086 1.00 55.78 100 ASP A CA 1
ATOM 787 C C . ASP A 1 100 ? -5.525 -18.914 4.626 1.00 55.78 100 ASP A C 1
ATOM 789 O O . ASP A 1 100 ? -6.372 -18.092 4.292 1.00 55.78 100 ASP A O 1
ATOM 793 N N . GLU A 1 101 ? -5.076 -19.838 3.754 1.00 52.78 101 GLU A N 1
ATOM 794 C CA . GLU A 1 101 ? -5.576 -19.992 2.360 1.00 52.78 101 GLU A CA 1
ATOM 795 C C . GLU A 1 101 ? -7.029 -20.526 2.283 1.00 52.78 101 GLU A C 1
ATOM 797 O O . GLU A 1 101 ? -7.666 -20.462 1.231 1.00 52.78 101 GLU A O 1
ATOM 802 N N . ASP A 1 102 ? -7.567 -21.031 3.399 1.00 50.66 102 ASP A N 1
ATOM 803 C CA . ASP A 1 102 ? -8.899 -21.633 3.503 1.00 50.66 102 ASP A CA 1
ATOM 804 C C . ASP A 1 102 ? -9.889 -20.668 4.193 1.00 50.66 102 ASP A C 1
ATOM 806 O O . ASP A 1 102 ? -10.177 -20.758 5.391 1.00 50.66 102 ASP A O 1
ATOM 810 N N . GLU A 1 103 ? -10.427 -19.746 3.390 1.00 52.81 103 GLU A N 1
ATOM 811 C CA . GLU A 1 103 ? -11.351 -18.640 3.724 1.00 52.81 103 GLU A CA 1
ATOM 812 C C . GLU A 1 103 ? -12.572 -19.052 4.594 1.00 52.81 103 GLU A C 1
ATOM 814 O O . GLU A 1 103 ? -13.117 -18.247 5.351 1.00 52.81 103 GLU A O 1
ATOM 819 N N . ASP A 1 104 ? -12.983 -20.326 4.550 1.00 56.97 104 ASP A N 1
ATOM 820 C CA . ASP A 1 104 ? -14.222 -20.835 5.163 1.00 56.97 104 ASP A CA 1
ATOM 821 C C . ASP A 1 104 ? -14.102 -21.233 6.656 1.00 56.97 104 ASP A C 1
ATOM 823 O O . ASP A 1 104 ? -15.094 -21.622 7.284 1.00 56.97 104 ASP A O 1
ATOM 827 N N . GLY A 1 105 ? -12.901 -21.181 7.248 1.00 56.06 105 GLY A N 1
ATOM 828 C CA . GLY A 1 105 ? -12.621 -21.770 8.570 1.00 56.06 105 GLY A CA 1
ATOM 829 C C . GLY A 1 105 ? -12.415 -20.798 9.736 1.00 56.06 105 GLY A C 1
ATOM 830 O O . GLY A 1 105 ? -12.294 -21.233 10.889 1.00 56.06 105 GLY A O 1
ATOM 831 N N . VAL A 1 106 ? -12.339 -19.493 9.481 1.00 64.38 106 VAL A N 1
ATOM 832 C CA . VAL A 1 106 ? -11.902 -18.537 10.502 1.00 64.38 106 VAL A CA 1
ATOM 833 C C . VAL A 1 106 ? -13.039 -18.206 11.468 1.00 64.38 106 VAL A C 1
ATOM 835 O O . VAL A 1 106 ? -14.015 -17.541 11.132 1.00 64.38 106 VAL A O 1
ATOM 838 N N . SER A 1 107 ? -12.915 -18.646 12.724 1.00 72.88 107 SER A N 1
ATOM 839 C CA . SER A 1 107 ? -13.891 -18.269 13.751 1.00 72.88 107 SER A CA 1
ATOM 840 C C . SER A 1 107 ? -13.853 -16.757 14.020 1.00 72.88 107 SER A C 1
ATOM 842 O O . SER A 1 107 ? -12.778 -16.188 14.214 1.00 72.88 107 SER A O 1
ATOM 844 N N . GLU A 1 108 ? -15.026 -16.137 14.167 1.00 78.56 108 GLU A N 1
ATOM 845 C CA . GLU A 1 108 ? -15.203 -14.750 14.642 1.00 78.56 108 GLU A CA 1
ATOM 846 C C . GLU A 1 108 ? -14.368 -14.424 15.892 1.00 78.56 108 GLU A C 1
ATOM 848 O O . GLU A 1 108 ? -13.912 -13.300 16.090 1.00 78.56 108 GLU A O 1
ATOM 853 N N . MET A 1 109 ? -14.173 -15.419 16.762 1.00 79.81 109 MET A N 1
ATOM 854 C CA . MET A 1 109 ? -13.368 -15.284 17.972 1.00 79.81 109 MET A CA 1
ATOM 855 C C . MET A 1 109 ? -11.890 -15.061 17.642 1.00 79.81 109 MET A C 1
ATOM 857 O O . MET A 1 109 ? -11.305 -14.102 18.136 1.00 79.81 109 MET A O 1
ATOM 861 N N . ARG A 1 110 ? -11.325 -15.886 16.751 1.00 82.88 110 ARG A N 1
ATOM 862 C CA . ARG A 1 110 ? -9.942 -15.752 16.268 1.00 82.88 110 ARG A CA 1
ATOM 863 C C . ARG A 1 110 ? -9.735 -14.415 15.550 1.00 82.88 110 ARG A C 1
ATOM 865 O O . ARG A 1 110 ? -8.760 -13.733 15.838 1.00 82.88 110 ARG A O 1
ATOM 872 N N . LYS A 1 111 ? -10.674 -14.004 14.685 1.00 81.75 111 LYS A N 1
ATOM 873 C CA . LYS A 1 111 ? -10.612 -12.706 13.984 1.00 81.75 111 LYS A CA 1
ATOM 874 C C . LYS A 1 111 ? -10.563 -11.530 14.962 1.00 81.75 111 LYS A C 1
ATOM 876 O O . LYS A 1 111 ? -9.713 -10.659 14.844 1.00 81.75 111 LYS A O 1
ATOM 881 N N . ARG A 1 112 ? -11.396 -11.553 16.007 1.00 82.31 112 ARG A N 1
ATOM 882 C CA . ARG A 1 112 ? -11.377 -10.523 17.062 1.00 82.31 112 ARG A CA 1
ATOM 883 C C . ARG A 1 112 ? -10.091 -10.507 17.876 1.00 82.31 112 ARG A C 1
ATOM 885 O O . ARG A 1 112 ? -9.653 -9.436 18.288 1.00 82.31 112 ARG A O 1
ATOM 892 N N . GLU A 1 113 ? -9.529 -11.674 18.172 1.00 87.81 113 GLU A N 1
ATOM 893 C CA . GLU A 1 113 ? -8.246 -11.771 18.872 1.00 87.81 113 GLU A CA 1
ATOM 894 C C . GLU A 1 113 ? -7.117 -11.189 18.019 1.00 87.81 113 GLU A C 1
ATOM 896 O O . GLU A 1 113 ? -6.331 -10.395 18.531 1.00 87.81 113 GLU A O 1
ATOM 901 N N . TRP A 1 114 ? -7.116 -11.489 16.719 1.00 87.81 114 TRP A N 1
ATOM 902 C CA . TRP A 1 114 ? -6.175 -10.936 15.749 1.00 87.81 114 TRP A CA 1
ATOM 903 C C . TRP A 1 114 ? -6.290 -9.415 15.616 1.00 87.81 114 TRP A C 1
ATOM 905 O O . TRP A 1 114 ? -5.299 -8.697 15.755 1.00 87.81 114 TRP A O 1
ATOM 915 N N . ASP A 1 115 ? -7.507 -8.897 15.438 1.00 85.81 115 ASP A N 1
ATOM 916 C CA . ASP A 1 115 ? -7.751 -7.454 15.374 1.00 85.81 115 ASP A CA 1
ATOM 917 C C . ASP A 1 115 ? -7.303 -6.764 16.659 1.00 85.81 115 ASP A C 1
ATOM 919 O O . ASP A 1 115 ? -6.682 -5.707 16.628 1.00 85.81 115 ASP A O 1
ATOM 923 N N . LYS A 1 116 ? -7.550 -7.375 17.818 1.00 85.50 116 LYS A N 1
ATOM 924 C CA . LYS A 1 116 ? -7.060 -6.839 19.088 1.00 85.50 116 LYS A CA 1
ATOM 925 C C . LYS A 1 116 ? -5.536 -6.911 19.200 1.00 85.50 116 LYS A C 1
ATOM 927 O O . LYS A 1 116 ? -4.934 -6.119 19.916 1.00 85.50 116 LYS A O 1
ATOM 932 N N . GLU A 1 117 ? -4.884 -7.852 18.536 1.00 88.19 117 GLU A N 1
ATOM 933 C CA . GLU A 1 117 ? -3.432 -7.940 18.551 1.00 88.19 117 GLU A CA 1
ATOM 934 C C . GLU A 1 117 ? -2.786 -6.856 17.679 1.00 88.19 117 GLU A C 1
ATOM 936 O O . GLU A 1 117 ? -1.874 -6.164 18.149 1.00 88.19 117 GLU A O 1
ATOM 941 N N . PHE A 1 118 ? -3.257 -6.681 16.445 1.00 87.62 118 PHE A N 1
ATOM 942 C CA . PHE A 1 118 ? -2.628 -5.802 15.454 1.00 87.62 118 PHE A CA 1
ATOM 943 C C . PHE A 1 118 ? -3.258 -4.407 15.35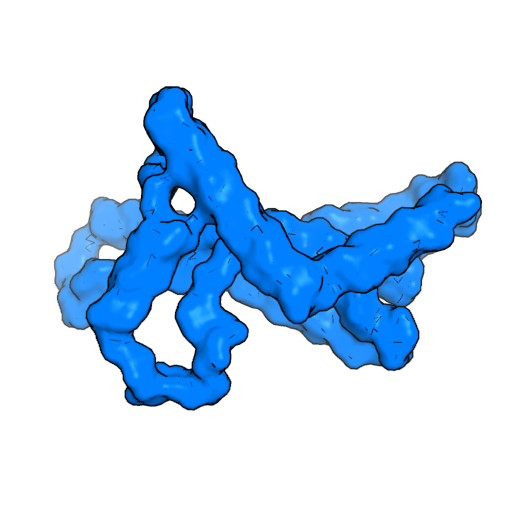9 1.00 87.62 118 PHE A C 1
ATOM 945 O O . PHE A 1 118 ? -2.600 -3.475 14.901 1.00 87.62 118 PHE A O 1
ATOM 952 N N . ARG A 1 119 ? -4.506 -4.238 15.812 1.00 87.50 119 ARG A N 1
ATOM 953 C CA . ARG A 1 119 ? -5.331 -3.028 15.634 1.00 87.50 119 ARG A CA 1
ATOM 954 C C . ARG A 1 119 ? -5.927 -2.509 16.949 1.00 87.50 119 ARG A C 1
ATOM 956 O O . ARG A 1 119 ? -7.020 -1.950 16.964 1.00 87.50 119 ARG A O 1
ATOM 963 N N . ASP A 1 120 ? -5.199 -2.633 18.062 1.00 88.56 120 ASP A N 1
ATOM 964 C CA . ASP A 1 120 ? -5.576 -2.040 19.364 1.00 88.56 120 ASP A CA 1
ATOM 965 C C . ASP A 1 120 ? -5.321 -0.522 19.422 1.00 88.56 120 ASP A C 1
ATOM 967 O O . ASP A 1 120 ? -4.748 -0.007 20.378 1.00 88.56 120 ASP A O 1
ATOM 971 N N . TYR A 1 121 ? -5.708 0.205 18.377 1.00 86.69 121 TYR A N 1
ATOM 972 C CA . TYR A 1 121 ? -5.644 1.661 18.289 1.00 86.69 121 TYR A CA 1
ATOM 973 C C . TYR A 1 121 ? -6.990 2.219 17.824 1.00 86.69 121 TYR A C 1
ATOM 975 O O . TYR A 1 121 ? -7.798 1.540 17.192 1.00 86.69 121 TYR A O 1
ATOM 983 N N . SER A 1 122 ? -7.251 3.477 18.158 1.00 82.94 122 SER A N 1
ATOM 984 C CA . SER A 1 122 ? -8.411 4.199 17.658 1.00 82.94 122 SER A CA 1
ATOM 985 C C . SER A 1 122 ? -8.261 4.434 16.157 1.00 82.94 122 SER A C 1
ATOM 987 O O . SER A 1 122 ? -7.279 5.024 15.706 1.00 82.94 122 SER A O 1
ATOM 989 N N . ALA A 1 123 ? -9.260 3.995 15.390 1.00 76.56 123 ALA A N 1
ATOM 990 C CA . ALA A 1 123 ? -9.390 4.307 13.968 1.00 76.56 123 ALA A CA 1
ATOM 991 C C . ALA A 1 123 ? -9.857 5.755 13.720 1.00 76.56 123 ALA A C 1
ATOM 993 O O . ALA A 1 123 ? -9.893 6.208 12.576 1.00 76.56 123 ALA A O 1
ATOM 994 N N . ASP A 1 124 ? -10.234 6.487 14.774 1.00 76.19 124 ASP A N 1
ATOM 995 C CA . ASP A 1 124 ? -10.529 7.909 14.664 1.00 76.19 124 ASP A CA 1
ATOM 996 C C . ASP A 1 124 ? -9.231 8.679 14.400 1.00 76.19 124 ASP A C 1
ATOM 998 O O . ASP A 1 124 ? -8.404 8.877 15.289 1.00 76.19 124 ASP A O 1
ATOM 1002 N N . MET A 1 125 ? -9.078 9.153 13.165 1.00 72.38 125 MET A N 1
ATOM 1003 C CA . MET A 1 125 ? -7.923 9.933 12.715 1.00 72.38 125 MET A CA 1
ATOM 1004 C C . MET A 1 125 ? -7.736 11.253 13.484 1.00 72.38 125 MET A C 1
ATOM 1006 O O . MET A 1 125 ? -6.695 11.895 13.349 1.00 72.38 125 MET A O 1
ATOM 1010 N N . THR A 1 126 ? -8.735 11.689 14.259 1.00 78.12 126 THR A N 1
ATOM 1011 C CA . THR A 1 126 ? -8.651 12.884 15.109 1.00 78.12 126 THR A CA 1
ATOM 1012 C C . THR A 1 126 ? -8.154 12.586 16.524 1.00 78.12 126 THR A C 1
ATOM 1014 O O . THR A 1 126 ? -7.767 13.512 17.241 1.00 78.12 126 THR A O 1
ATOM 1017 N N . ASP A 1 127 ? -8.094 11.311 16.919 1.00 83.00 127 ASP A N 1
ATOM 1018 C CA . ASP A 1 127 ? -7.558 10.883 18.208 1.00 83.00 127 ASP A CA 1
ATOM 1019 C C . ASP A 1 127 ? -6.026 10.853 18.171 1.00 83.00 127 ASP A C 1
ATOM 1021 O O . ASP A 1 127 ? -5.380 9.818 18.018 1.00 83.00 127 ASP A O 1
ATOM 1025 N N . ALA A 1 128 ? -5.431 12.031 18.322 1.00 88.62 128 ALA A N 1
ATOM 1026 C CA . ALA A 1 128 ? -3.990 12.206 18.467 1.00 88.62 128 ALA A CA 1
ATOM 1027 C C . ALA A 1 128 ? -3.541 12.153 19.940 1.00 88.62 128 ALA A C 1
ATOM 1029 O O . ALA A 1 128 ? -2.565 12.806 20.312 1.00 88.62 128 ALA A O 1
ATOM 1030 N N . SER A 1 129 ? -4.269 11.437 20.804 1.00 93.06 129 SER A N 1
ATOM 1031 C CA . SER A 1 129 ? -3.862 11.271 22.200 1.00 93.06 129 SER A CA 1
ATOM 1032 C C . SER A 1 129 ? -2.542 10.502 22.306 1.00 93.06 129 SER A C 1
ATOM 1034 O O . SER A 1 129 ? -2.253 9.610 21.508 1.00 93.06 129 SER A O 1
ATOM 1036 N N . ASP A 1 130 ? -1.746 10.798 23.338 1.00 96.06 130 ASP A N 1
ATOM 1037 C CA . ASP A 1 130 ? -0.491 10.080 23.603 1.00 96.06 130 ASP A CA 1
ATOM 1038 C C . ASP A 1 130 ? -0.705 8.564 23.731 1.00 96.06 130 ASP A C 1
ATOM 1040 O O . ASP A 1 130 ? 0.165 7.770 23.370 1.00 96.06 130 ASP A O 1
ATOM 1044 N N . GLU A 1 131 ? -1.864 8.153 24.254 1.00 94.19 131 GLU A N 1
ATOM 1045 C CA . GLU A 1 131 ? -2.241 6.746 24.345 1.00 94.19 131 GLU A CA 1
ATOM 1046 C C . GLU A 1 131 ? -2.435 6.135 22.954 1.00 94.19 131 GLU A C 1
ATOM 1048 O O . GLU A 1 131 ? -1.836 5.097 22.663 1.00 94.19 131 GLU A O 1
ATOM 1053 N N . ASN A 1 132 ? -3.212 6.789 22.084 1.00 90.06 132 ASN A N 1
ATOM 1054 C CA . ASN A 1 132 ? -3.438 6.295 20.732 1.00 90.06 132 ASN A CA 1
ATOM 1055 C C . ASN A 1 132 ? -2.144 6.276 19.904 1.00 90.06 132 ASN A C 1
ATOM 1057 O O . ASN A 1 132 ? -1.873 5.310 19.197 1.00 90.06 132 ASN A O 1
ATOM 1061 N N . ILE A 1 133 ? -1.277 7.281 20.067 1.00 91.56 133 ILE A N 1
ATOM 1062 C CA . ILE A 1 133 ? 0.045 7.320 19.424 1.00 91.56 133 ILE A CA 1
ATOM 1063 C C . ILE A 1 133 ? 0.906 6.126 19.859 1.00 91.56 133 ILE A C 1
ATOM 1065 O O . ILE A 1 133 ? 1.527 5.477 19.020 1.00 91.56 133 ILE A O 1
ATOM 1069 N N . ARG A 1 134 ? 0.939 5.787 21.155 1.00 93.81 134 ARG A N 1
ATOM 1070 C CA . ARG A 1 134 ? 1.687 4.611 21.645 1.00 93.81 134 ARG A CA 1
ATOM 1071 C C . ARG A 1 134 ? 1.140 3.306 21.078 1.00 93.81 134 ARG A C 1
ATOM 1073 O O . ARG A 1 134 ? 1.923 2.429 20.721 1.00 93.81 134 ARG A O 1
ATOM 1080 N N . LYS A 1 135 ? -0.183 3.189 20.983 1.00 92.19 135 LYS A N 1
ATOM 1081 C CA . LYS A 1 135 ? -0.857 2.032 20.387 1.00 92.19 135 LYS A CA 1
ATOM 1082 C C . LYS A 1 135 ? -0.538 1.890 18.899 1.00 92.19 135 LYS A C 1
ATOM 1084 O O . LYS A 1 135 ? -0.180 0.801 18.464 1.00 92.19 135 LYS A O 1
ATOM 1089 N N . LEU A 1 136 ? -0.560 2.993 18.149 1.00 90.00 136 LEU A N 1
ATOM 1090 C CA . LEU A 1 136 ? -0.149 3.036 16.742 1.00 90.00 136 LEU A CA 1
ATOM 1091 C C . LEU A 1 136 ? 1.320 2.636 16.558 1.00 90.00 136 LEU A C 1
ATOM 1093 O O . LEU A 1 136 ? 1.635 1.853 15.666 1.00 90.00 136 LEU A O 1
ATOM 1097 N N . LEU A 1 137 ? 2.221 3.123 17.418 1.00 91.38 137 LEU A N 1
ATOM 1098 C CA . LEU A 1 137 ? 3.635 2.733 17.384 1.00 91.38 137 LEU A CA 1
ATOM 1099 C C . LEU A 1 137 ? 3.813 1.233 17.645 1.00 91.38 137 LEU A C 1
ATOM 1101 O O . LEU A 1 137 ? 4.535 0.568 16.906 1.00 91.38 137 LEU A O 1
ATOM 1105 N N . ALA A 1 138 ? 3.120 0.690 18.649 1.00 92.31 138 ALA A N 1
ATOM 1106 C CA . ALA A 1 138 ? 3.152 -0.739 18.948 1.00 92.31 138 ALA A CA 1
ATOM 1107 C C . ALA A 1 138 ? 2.585 -1.583 17.791 1.00 92.31 138 ALA A C 1
ATOM 1109 O O . ALA A 1 138 ? 3.163 -2.609 17.438 1.00 92.31 138 ALA A O 1
ATOM 1110 N N . ALA A 1 139 ? 1.490 -1.144 17.166 1.00 90.50 139 ALA A N 1
ATOM 1111 C CA . ALA A 1 139 ? 0.926 -1.793 15.984 1.00 90.50 139 ALA A CA 1
ATOM 1112 C C . ALA A 1 139 ? 1.897 -1.765 14.792 1.00 90.50 139 ALA A C 1
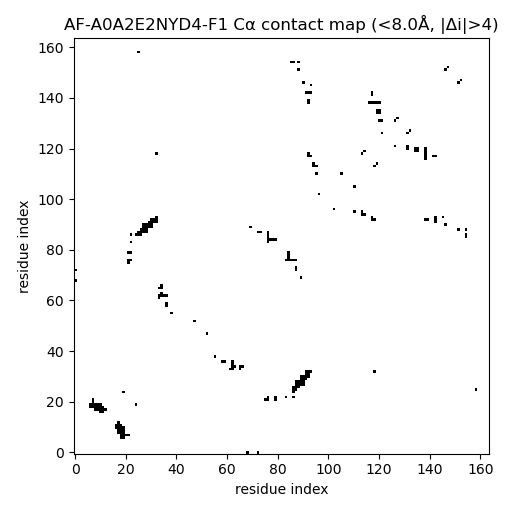ATOM 1114 O O . ALA A 1 139 ? 2.071 -2.777 14.109 1.00 90.50 139 ALA A O 1
ATOM 1115 N N . GLY A 1 140 ? 2.584 -0.640 14.577 1.00 90.56 140 GLY A N 1
ATOM 1116 C CA . GLY A 1 140 ? 3.625 -0.509 13.559 1.00 90.56 140 GLY A CA 1
ATOM 1117 C C . GLY A 1 140 ? 4.805 -1.453 13.799 1.00 90.56 140 GLY A C 1
ATOM 1118 O O . GLY A 1 140 ? 5.257 -2.116 12.869 1.00 90.56 140 GLY A O 1
ATOM 1119 N N . GLU A 1 141 ? 5.268 -1.581 15.044 1.00 92.56 141 GLU A N 1
ATOM 1120 C CA . GLU A 1 141 ? 6.347 -2.507 15.409 1.00 92.56 141 GLU A CA 1
ATOM 1121 C C . GLU A 1 141 ? 5.949 -3.975 15.187 1.00 92.56 141 GLU A C 1
ATOM 1123 O O . GLU A 1 141 ? 6.718 -4.746 14.610 1.00 92.56 141 GLU A O 1
ATOM 1128 N N . LYS A 1 142 ? 4.729 -4.361 15.579 1.00 92.56 142 LYS A N 1
ATOM 1129 C CA . LYS A 1 142 ? 4.195 -5.707 15.316 1.00 92.56 142 LYS A CA 1
ATOM 1130 C C . LYS A 1 142 ? 4.091 -5.997 13.823 1.00 92.56 142 LYS A C 1
ATOM 1132 O O . LYS A 1 142 ? 4.531 -7.054 13.380 1.00 92.56 142 LYS A O 1
ATOM 1137 N N . THR A 1 143 ? 3.563 -5.042 13.058 1.00 91.75 143 THR A N 1
ATOM 1138 C CA . THR A 1 143 ? 3.464 -5.123 11.596 1.00 91.75 143 THR A CA 1
ATOM 1139 C C . THR A 1 143 ? 4.847 -5.332 10.985 1.00 91.75 143 THR A C 1
ATOM 1141 O O . THR A 1 143 ? 5.053 -6.270 10.221 1.00 91.75 143 THR A O 1
ATOM 1144 N N . LEU A 1 144 ? 5.834 -4.526 11.381 1.00 91.94 144 LEU A N 1
ATOM 1145 C CA . LEU A 1 144 ? 7.202 -4.661 10.891 1.00 91.94 144 LEU A CA 1
ATOM 1146 C C . LEU A 1 144 ? 7.775 -6.053 11.184 1.00 91.94 144 LEU A C 1
ATOM 1148 O O . LEU A 1 144 ? 8.304 -6.703 10.287 1.00 91.94 144 LEU A O 1
ATOM 1152 N N . ASN A 1 145 ? 7.648 -6.528 12.424 1.00 92.31 145 ASN A N 1
ATOM 1153 C CA . ASN A 1 145 ? 8.171 -7.832 12.827 1.00 92.31 145 ASN A CA 1
ATOM 1154 C C . ASN A 1 145 ? 7.497 -8.994 12.085 1.00 92.31 145 ASN A C 1
ATOM 1156 O O . ASN A 1 145 ? 8.185 -9.937 11.700 1.00 92.31 145 ASN A O 1
ATOM 1160 N N . HIS A 1 146 ? 6.189 -8.909 11.838 1.00 91.88 146 HIS A N 1
ATOM 1161 C CA . HIS A 1 146 ? 5.462 -9.881 11.024 1.00 91.88 146 HIS A CA 1
ATOM 1162 C C . HIS A 1 146 ? 6.025 -9.946 9.595 1.00 91.88 146 HIS A C 1
ATOM 1164 O O . HIS A 1 146 ? 6.398 -11.014 9.111 1.00 91.88 146 HIS A O 1
ATOM 1170 N N . TRP A 1 147 ? 6.163 -8.797 8.931 1.00 91.81 147 TRP A N 1
ATOM 1171 C CA . TRP A 1 147 ? 6.587 -8.751 7.530 1.00 91.81 147 TRP A CA 1
ATOM 1172 C C . TRP A 1 147 ? 8.078 -9.010 7.314 1.00 91.81 147 TRP A C 1
ATOM 1174 O O . TRP A 1 147 ? 8.457 -9.473 6.238 1.00 91.81 147 TRP A O 1
ATOM 1184 N N . ARG A 1 148 ? 8.929 -8.805 8.328 1.00 91.50 148 ARG A N 1
ATOM 1185 C CA . ARG A 1 148 ? 10.332 -9.261 8.298 1.00 91.50 148 ARG A CA 1
ATOM 1186 C C . ARG A 1 148 ? 10.441 -10.750 7.993 1.00 91.50 148 ARG A C 1
ATOM 1188 O O . ARG A 1 148 ? 11.211 -11.144 7.123 1.00 91.50 148 ARG A O 1
ATOM 1195 N N . LEU A 1 149 ? 9.610 -11.565 8.644 1.00 87.38 149 LEU A N 1
ATOM 1196 C CA . LEU A 1 149 ? 9.563 -13.012 8.414 1.00 87.38 149 LEU A CA 1
ATOM 1197 C C . LEU A 1 149 ? 9.009 -13.374 7.026 1.00 87.38 149 LEU A C 1
ATOM 1199 O O . LEU A 1 149 ? 9.304 -14.453 6.519 1.00 87.38 149 LEU A O 1
ATOM 1203 N N . LYS A 1 150 ? 8.254 -12.464 6.396 1.00 87.12 150 LYS A N 1
ATOM 1204 C CA . LYS A 1 150 ? 7.666 -12.610 5.054 1.00 87.12 150 LYS A CA 1
ATOM 1205 C C . LYS A 1 150 ? 8.467 -11.898 3.950 1.00 87.12 150 LYS A C 1
ATOM 1207 O O . LYS A 1 150 ? 7.938 -11.621 2.878 1.00 87.12 150 LYS A O 1
ATOM 1212 N N . GLY A 1 151 ? 9.751 -11.617 4.188 1.00 87.94 151 GLY A N 1
ATOM 1213 C CA . GLY A 1 151 ? 10.675 -11.148 3.149 1.00 87.94 151 GLY A CA 1
ATOM 1214 C C . GLY A 1 151 ? 10.820 -9.631 3.015 1.00 87.94 151 GLY A C 1
ATOM 1215 O O . GLY A 1 151 ? 11.455 -9.181 2.062 1.00 87.94 151 GLY A O 1
ATOM 1216 N N . LEU A 1 152 ? 10.301 -8.839 3.963 1.00 92.25 152 LEU A N 1
ATOM 1217 C CA . LEU A 1 152 ? 10.499 -7.384 3.964 1.00 92.25 152 LEU A CA 1
ATOM 1218 C C . LEU A 1 152 ? 11.984 -7.001 3.966 1.00 92.25 152 LEU A C 1
ATOM 1220 O O . LEU A 1 152 ? 12.371 -6.118 3.210 1.00 92.25 152 LEU A O 1
ATOM 1224 N N . ASP A 1 153 ? 12.816 -7.662 4.777 1.00 91.75 153 ASP A N 1
ATOM 1225 C CA . ASP A 1 153 ? 14.245 -7.323 4.862 1.00 91.75 153 ASP A CA 1
ATOM 1226 C C . ASP A 1 153 ? 14.945 -7.540 3.508 1.00 91.75 153 ASP A C 1
ATOM 1228 O O . ASP A 1 153 ? 15.620 -6.643 3.018 1.00 91.75 153 ASP A O 1
ATOM 1232 N N . GLY A 1 154 ? 14.676 -8.663 2.831 1.00 90.31 154 GLY A N 1
ATOM 1233 C CA . GLY A 1 154 ? 15.229 -8.925 1.497 1.00 90.31 154 GLY A CA 1
ATOM 1234 C C . GLY A 1 154 ? 14.738 -7.940 0.430 1.00 90.31 154 GLY A C 1
ATOM 1235 O O . GLY A 1 154 ? 15.497 -7.558 -0.459 1.00 90.31 154 GLY A O 1
ATOM 1236 N N . PHE A 1 155 ? 13.487 -7.482 0.529 1.00 92.06 155 PHE A N 1
ATOM 1237 C CA . PHE A 1 155 ? 12.975 -6.424 -0.342 1.00 92.06 155 PHE A CA 1
ATOM 1238 C C . PHE A 1 155 ? 13.695 -5.085 -0.101 1.00 92.06 155 PHE A C 1
ATOM 1240 O O . PHE A 1 155 ? 14.050 -4.389 -1.054 1.00 92.06 155 PHE A O 1
ATOM 1247 N N . LEU A 1 156 ? 13.928 -4.722 1.166 1.00 91.38 156 LEU A N 1
ATOM 1248 C CA . LEU A 1 156 ? 14.624 -3.487 1.534 1.00 91.38 156 LEU A CA 1
ATOM 1249 C C . LEU A 1 156 ? 16.100 -3.513 1.127 1.00 91.38 156 LEU A C 1
ATOM 1251 O O . LEU A 1 156 ? 16.591 -2.499 0.628 1.00 91.38 156 LEU A O 1
ATOM 1255 N N . ASP A 1 157 ? 16.778 -4.652 1.267 1.00 89.00 157 ASP A N 1
ATOM 1256 C CA . ASP A 1 157 ? 18.155 -4.833 0.793 1.00 89.00 157 ASP A CA 1
ATOM 1257 C C . ASP A 1 157 ? 18.248 -4.538 -0.714 1.00 89.00 157 ASP A C 1
ATOM 1259 O O . ASP A 1 157 ? 19.067 -3.722 -1.142 1.00 89.00 157 ASP A O 1
ATOM 1263 N N . GLY A 1 158 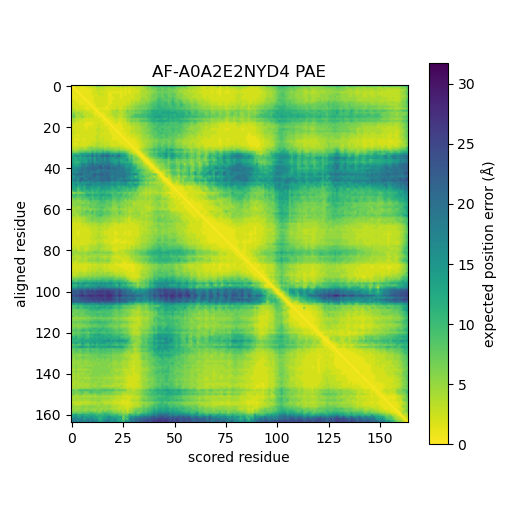? 17.310 -5.067 -1.512 1.00 85.25 158 GLY A N 1
ATOM 1264 C CA . GLY A 1 158 ? 17.223 -4.771 -2.947 1.00 85.25 158 GLY A CA 1
ATOM 1265 C C . GLY A 1 158 ? 17.012 -3.284 -3.269 1.00 85.25 158 GLY A C 1
ATOM 1266 O O . GLY A 1 158 ? 17.532 -2.781 -4.265 1.00 85.25 158 GLY A O 1
ATOM 1267 N N . MET A 1 159 ? 16.295 -2.535 -2.421 1.00 84.50 159 MET A N 1
ATOM 1268 C CA . MET A 1 159 ? 16.149 -1.083 -2.590 1.00 84.50 159 MET A CA 1
ATOM 1269 C C . MET A 1 159 ? 17.448 -0.319 -2.311 1.00 84.50 159 MET A C 1
ATOM 1271 O O . MET A 1 159 ? 17.720 0.677 -2.988 1.00 84.50 159 MET A O 1
ATOM 1275 N N . VAL A 1 160 ? 18.217 -0.743 -1.306 1.00 81.62 160 VAL A N 1
ATOM 1276 C CA . VAL A 1 160 ? 19.479 -0.095 -0.922 1.00 81.62 160 VAL A CA 1
ATOM 1277 C C . VAL A 1 160 ? 20.555 -0.360 -1.970 1.00 81.62 160 VAL A C 1
ATOM 1279 O O . VAL A 1 160 ? 21.222 0.586 -2.389 1.00 81.62 160 VAL A O 1
ATOM 1282 N N . ASP A 1 161 ? 20.649 -1.594 -2.463 1.00 74.38 161 ASP A N 1
ATOM 1283 C CA . ASP A 1 161 ? 21.631 -1.995 -3.477 1.00 74.38 161 ASP A CA 1
ATOM 1284 C C . ASP A 1 161 ? 21.399 -1.308 -4.837 1.00 74.38 161 ASP A C 1
ATOM 1286 O O . ASP A 1 161 ? 22.346 -1.020 -5.564 1.00 74.38 161 ASP A O 1
ATOM 1290 N N . LEU A 1 162 ? 20.150 -0.964 -5.180 1.00 59.94 162 LEU A N 1
ATOM 1291 C CA . LEU A 1 162 ? 19.825 -0.129 -6.351 1.00 59.94 162 LEU A CA 1
ATOM 1292 C C . LEU A 1 162 ? 20.139 1.366 -6.152 1.00 59.94 162 LEU A C 1
ATOM 1294 O O . LEU A 1 162 ? 20.077 2.155 -7.103 1.00 59.94 162 LEU A O 1
ATOM 1298 N N . GLY A 1 163 ? 20.372 1.787 -4.908 1.00 55.25 163 GLY A N 1
ATOM 1299 C CA . GLY A 1 163 ? 20.653 3.168 -4.527 1.00 55.25 163 GLY A CA 1
ATOM 1300 C C . GLY A 1 163 ? 22.142 3.520 -4.458 1.00 55.25 163 GLY A C 1
ATOM 1301 O O . GLY A 1 163 ? 22.456 4.712 -4.532 1.00 55.25 163 GLY A O 1
ATOM 1302 N N . SER A 1 164 ? 23.015 2.517 -4.311 1.00 46.62 164 SER A N 1
ATOM 1303 C CA . SER A 1 164 ? 24.485 2.613 -4.261 1.00 46.62 164 SER A CA 1
ATOM 1304 C C . SER A 1 164 ? 25.143 2.484 -5.629 1.00 46.62 164 SER A C 1
ATOM 1306 O O . SER A 1 164 ? 26.105 3.245 -5.880 1.00 46.62 164 SER A O 1
#

Foldseek 3Di:
DVVLVCQQCDDPVVVNDHRDALLRAQDEAEELQLADDDDPPPVCVVVDDPVSCVVCVVSVVSRVVVVVVVVVNLVRLVPDDPVRSLSYDYQHQDAPCNPDVPPPDDDPVNRVVSCCQQPVADPPPPPPDPVRVVSSVNSVVVSVVVCVVVCPVVSVVVVVVSVD

Secondary structure (DSSP, 8-state):
-HHHHHHHH-EEGGGTEES--GGG--EEEEP-S------TTGGGGGG--HHHHHHHHHHHHHHHHHHHHHHHHHHHHHTS-HHHHTTEEEE-PPPGGGT-S-TT---HHHHHHHHHHH--S---TT---HHHHHHHHHHHHHHHHHHHHTTHHHHHHHHHHTT-

pLDDT: mean 84.4, std 11.16, range [46.62, 96.12]

Mean predicted aligned error: 7.17 Å